Protein AF-A0A418KFW8-F1 (afdb_monomer)

Solvent-accessible surface area (backbone atoms only — not comparable to full-atom values): 9098 Å² total; per-residue (Å²): 130,54,73,68,55,49,50,53,51,46,32,76,74,68,44,80,71,78,75,66,88,82,63,74,92,78,50,54,73,70,58,44,54,54,51,50,54,58,48,48,56,52,50,52,50,50,35,67,73,68,64,57,47,65,59,53,53,44,96,55,41,89,80,35,68,72,51,45,52,54,52,51,52,52,48,37,48,46,58,52,28,70,36,91,88,50,58,82,61,35,50,58,55,39,51,57,52,48,55,56,47,50,55,52,33,29,58,54,51,69,68,42,52,82,55,86,90,69,50,72,84,75,67,57,62,50,76,69,36,32,67,84,58,42,46,50,58,56,52,50,54,51,53,30,69,74,67,71,50,73,78,81,131

Mean predicted aligned error: 7.89 Å

Organism: NCBI:txid2293569

Secondary structure (DSSP, 8-state):
--HHHHHHHHHHHHSSPPP----GGG--HHHHHHHHHHHHHHHHHHHHHHT--TTTS-TTGGG-HHHHHHHHHHHHHHHHHTSTTS-THHHHHHHHHHHHHHHHHHHHHHHS-SSTTS--PPPPHHHH-TTTTSHHHHHHHHHHHHH--PPP-

Sequence (153 aa):
MSPEQLDALMQDTLGAAIPRPIRWADLDDTTTAKKLVELAKWVHWLGNRYVLDSRELPADWWQHGALIEELSALKGAWDVAYDPTQAASAAADWHMTFYNTRIRLREWVGRLGGSPGERTIHPQGWLDDPDRSGWVADFNAYLSSLTGLNRPD

Foldseek 3Di:
DDPVVVQVVCCVVPPDGQQDQDPLVPDDPVRNVVVVVVLVVVVVVVCVVVVDDCLQPNPQQSVAPQSVRLSSVLVSLVVVLPPPPDDVCSVVVSVVSVVVSSVVSNVSSVPQDDDPPVGDDDDDPCVVPVVVVCVVVVVVVVVCVVPVDDDDD

Nearest PDB structures (foldseek):
  7f83-assembly1_B  TM=3.354E-01  e=5.041E+00  Homo sapiens

Structure (mmCIF, N/CA/C/O backbone):
data_AF-A0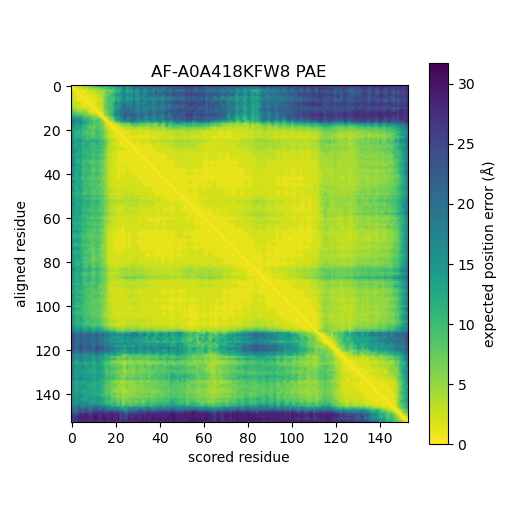A418KFW8-F1
#
_entry.id   AF-A0A418KFW8-F1
#
loop_
_atom_site.group_PDB
_atom_site.id
_atom_site.type_symbol
_atom_site.label_atom_id
_atom_site.label_alt_id
_atom_site.label_comp_id
_atom_site.label_asym_id
_atom_site.label_entity_id
_atom_site.label_seq_id
_atom_site.pdbx_PDB_ins_code
_atom_site.Cartn_x
_atom_site.Cartn_y
_atom_site.Cartn_z
_atom_site.occupancy
_atom_site.B_iso_or_equiv
_atom_site.auth_seq_id
_atom_site.auth_comp_id
_atom_site.auth_asym_id
_atom_site.auth_atom_id
_atom_site.pdbx_PDB_model_num
ATOM 1 N N . MET A 1 1 ? 18.299 18.066 16.224 1.00 59.31 1 MET A N 1
ATOM 2 C CA . MET A 1 1 ? 17.172 17.163 16.523 1.00 59.31 1 MET A CA 1
ATOM 3 C C . MET A 1 1 ? 17.084 16.190 15.361 1.00 59.31 1 MET A C 1
ATOM 5 O O . MET A 1 1 ? 16.973 16.660 14.236 1.00 59.31 1 MET A O 1
ATOM 9 N N . SER A 1 2 ? 17.277 14.890 15.588 1.00 83.12 2 SER A N 1
ATOM 10 C CA . SER A 1 2 ? 17.126 13.864 14.545 1.00 83.12 2 SER A CA 1
ATOM 11 C C . SER A 1 2 ? 15.640 13.634 14.215 1.00 83.12 2 SER A C 1
ATOM 13 O O . SER A 1 2 ? 14.789 14.010 15.024 1.00 83.12 2 SER A O 1
ATOM 15 N N . PRO A 1 3 ? 15.303 13.011 13.068 1.00 71.38 3 PRO A N 1
ATOM 16 C CA . PRO A 1 3 ? 13.927 12.612 12.758 1.00 71.38 3 PRO A CA 1
ATOM 17 C C . PRO A 1 3 ? 13.295 11.762 13.869 1.00 71.38 3 PRO A C 1
ATOM 19 O O . PRO A 1 3 ? 12.166 12.015 14.261 1.00 71.38 3 PRO A O 1
ATOM 22 N N . GLU A 1 4 ? 14.065 10.851 14.467 1.00 72.88 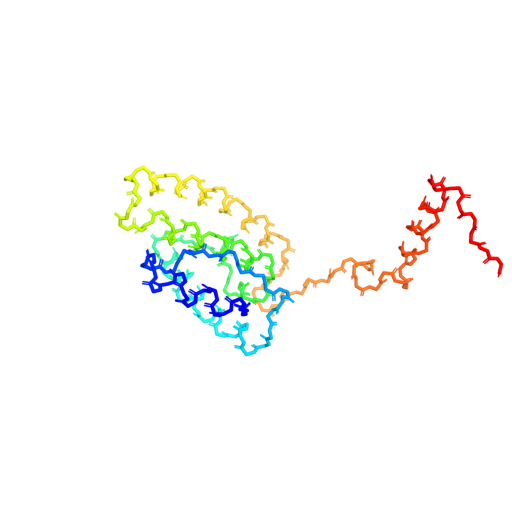4 GLU A N 1
ATOM 23 C CA . GLU A 1 4 ? 13.619 10.030 15.600 1.00 72.88 4 GLU A CA 1
ATOM 24 C C . GLU A 1 4 ? 13.350 10.857 16.865 1.00 72.88 4 GLU A C 1
ATOM 26 O O . GLU A 1 4 ? 12.383 10.609 17.579 1.00 72.88 4 GLU A O 1
ATOM 31 N N . GLN A 1 5 ? 14.180 11.868 17.146 1.00 76.44 5 GLN A N 1
ATOM 32 C CA . GLN A 1 5 ? 13.963 12.778 18.275 1.00 76.44 5 GLN A CA 1
ATOM 33 C C . GLN A 1 5 ? 12.750 13.683 18.050 1.00 76.44 5 GLN A C 1
ATOM 35 O O . GLN A 1 5 ? 12.055 14.013 19.007 1.00 76.44 5 GLN A O 1
ATOM 40 N N . LEU A 1 6 ? 12.498 14.084 16.801 1.00 74.31 6 LEU A N 1
ATOM 41 C CA . LEU A 1 6 ? 11.308 14.839 16.427 1.00 74.31 6 LEU A CA 1
ATOM 42 C C . LEU A 1 6 ? 10.052 13.973 16.564 1.00 74.31 6 LEU A C 1
ATOM 44 O O . LEU A 1 6 ? 9.075 14.433 17.143 1.00 74.31 6 LEU A O 1
ATOM 48 N N . ASP A 1 7 ? 10.093 12.720 16.108 1.00 65.25 7 ASP A N 1
ATOM 49 C CA . ASP A 1 7 ? 8.979 11.778 16.233 1.00 65.25 7 ASP A CA 1
ATOM 50 C C . ASP A 1 7 ? 8.679 11.439 17.698 1.00 65.25 7 ASP A C 1
ATOM 52 O O . ASP A 1 7 ? 7.515 11.448 18.094 1.00 65.25 7 ASP A O 1
ATOM 56 N N . ALA A 1 8 ? 9.706 11.215 18.524 1.00 67.12 8 ALA A N 1
ATOM 57 C CA . ALA A 1 8 ? 9.543 10.975 19.959 1.00 67.12 8 ALA A CA 1
ATOM 58 C C . ALA A 1 8 ? 8.953 12.197 20.684 1.00 67.12 8 ALA A C 1
ATOM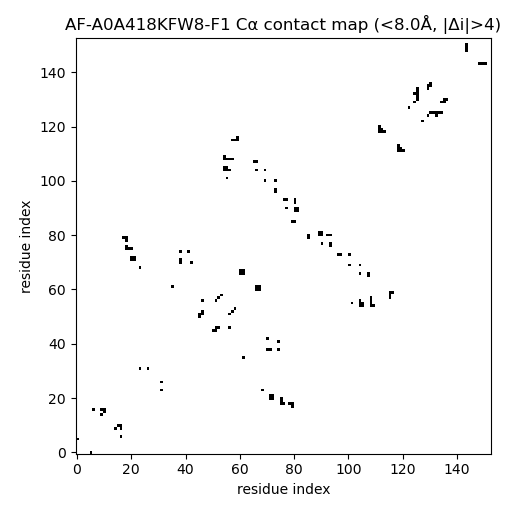 60 O O . ALA A 1 8 ? 8.038 12.058 21.492 1.00 67.12 8 ALA A O 1
ATOM 61 N N . LEU A 1 9 ? 9.427 13.405 20.356 1.00 71.81 9 LEU A N 1
ATOM 62 C CA . LEU A 1 9 ? 8.878 14.651 20.894 1.00 71.81 9 LEU A CA 1
ATOM 63 C C . LEU A 1 9 ? 7.425 14.865 20.440 1.00 71.81 9 LEU A C 1
ATOM 65 O O . LEU A 1 9 ? 6.581 15.286 21.229 1.00 71.81 9 LEU A O 1
ATOM 69 N N . MET A 1 10 ? 7.111 14.556 19.179 1.00 69.00 10 MET A N 1
ATOM 70 C CA . MET A 1 10 ? 5.751 14.638 18.648 1.00 69.00 10 MET A CA 1
ATOM 71 C C . MET A 1 10 ? 4.816 13.615 19.303 1.00 69.00 10 MET A C 1
ATOM 73 O O . MET A 1 10 ? 3.688 13.976 19.620 1.00 69.00 10 MET A O 1
ATOM 77 N N . GLN A 1 11 ? 5.272 12.385 19.552 1.00 64.56 11 GLN A N 1
ATOM 78 C CA . GLN A 1 11 ? 4.510 11.356 20.271 1.00 64.56 11 GLN A CA 1
ATOM 79 C C . GLN A 1 11 ? 4.182 11.778 21.706 1.00 64.56 11 GLN A C 1
ATOM 81 O O . GLN A 1 11 ? 3.042 11.635 22.143 1.00 64.56 11 GLN A O 1
ATOM 86 N N . ASP A 1 12 ? 5.163 12.337 22.416 1.00 62.75 12 ASP A N 1
ATOM 87 C CA . ASP A 1 12 ? 4.992 12.799 23.798 1.00 62.75 12 ASP A CA 1
ATOM 88 C C . ASP A 1 12 ? 4.040 14.008 23.889 1.00 62.75 12 ASP A C 1
ATOM 90 O O . ASP A 1 12 ? 3.300 14.168 24.856 1.00 62.75 12 ASP A O 1
ATOM 94 N N . THR A 1 13 ? 3.998 14.837 22.837 1.00 64.69 13 THR A N 1
ATOM 95 C CA . THR A 1 13 ? 3.203 16.076 22.814 1.00 64.69 13 THR A CA 1
ATOM 96 C C . THR A 1 13 ? 1.791 15.901 22.230 1.00 64.69 13 THR A C 1
ATOM 98 O O . THR A 1 13 ? 0.880 16.626 22.626 1.00 64.69 13 THR A O 1
ATOM 101 N N . LEU A 1 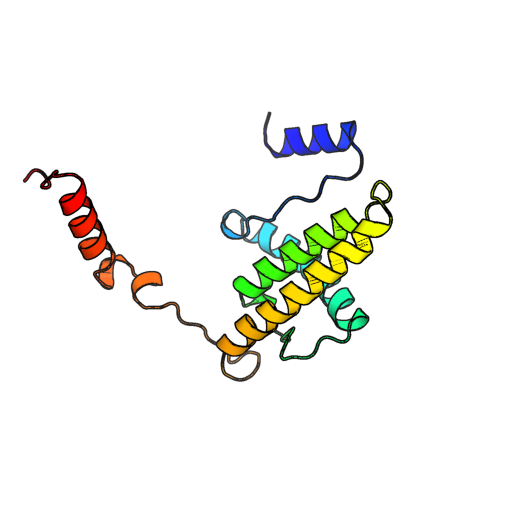14 ? 1.581 14.983 21.275 1.00 59.44 14 LEU A N 1
ATOM 102 C CA . LEU A 1 14 ? 0.349 14.905 20.464 1.00 59.44 14 LEU A CA 1
ATOM 103 C C . LEU A 1 14 ? -0.480 13.623 20.669 1.00 59.44 14 LEU A C 1
ATOM 105 O O . LEU A 1 14 ? -1.574 13.527 20.116 1.00 59.44 14 LEU A O 1
ATOM 109 N N . GLY A 1 15 ? -0.013 12.654 21.462 1.00 61.06 15 GLY A N 1
ATOM 110 C CA . GLY A 1 15 ? -0.658 11.341 21.571 1.00 61.06 15 GLY A CA 1
ATOM 111 C C . GLY A 1 15 ? -0.213 10.381 20.460 1.00 61.06 15 GLY A C 1
ATOM 112 O O . GLY A 1 15 ? 0.891 10.518 19.936 1.00 61.06 15 GLY A O 1
ATOM 113 N N . ALA A 1 16 ? -1.031 9.364 20.142 1.00 56.69 16 ALA A N 1
ATOM 114 C CA . ALA A 1 16 ? -0.662 8.278 19.223 1.00 56.69 16 ALA A CA 1
ATOM 115 C C . ALA A 1 16 ? 0.006 8.804 17.938 1.00 56.69 16 ALA A C 1
ATOM 117 O O . ALA A 1 16 ? -0.459 9.765 17.328 1.00 56.69 16 ALA A O 1
ATOM 118 N N . ALA A 1 17 ? 1.127 8.185 17.551 1.00 66.12 17 ALA A N 1
ATOM 119 C CA . ALA A 1 17 ? 1.947 8.648 16.438 1.00 66.12 17 ALA A CA 1
ATOM 120 C C . ALA A 1 17 ? 1.105 8.803 15.164 1.00 66.12 17 ALA A C 1
ATOM 122 O O . ALA A 1 17 ? 0.516 7.829 14.696 1.00 66.12 17 ALA A O 1
ATOM 123 N N . ILE A 1 18 ? 1.078 10.013 14.596 1.00 73.62 18 ILE A N 1
ATOM 124 C CA . ILE A 1 18 ? 0.409 10.287 13.319 1.00 73.62 18 ILE A CA 1
ATOM 125 C C . ILE A 1 18 ? 0.968 9.307 12.275 1.00 73.62 18 ILE A C 1
ATOM 127 O O . ILE A 1 18 ? 2.179 9.344 12.028 1.00 73.62 18 ILE A O 1
ATOM 131 N N . PRO A 1 19 ? 0.137 8.452 11.649 1.00 83.31 19 PRO A N 1
ATOM 132 C CA . PRO A 1 19 ? 0.608 7.527 10.628 1.00 83.31 19 PRO A CA 1
ATOM 133 C C . PRO A 1 19 ? 1.347 8.272 9.509 1.00 83.31 19 PRO A C 1
ATOM 135 O O . PRO A 1 19 ? 0.849 9.256 8.956 1.00 83.31 19 PRO A O 1
ATOM 138 N N . ARG A 1 20 ? 2.558 7.815 9.179 1.00 86.62 20 ARG A N 1
ATOM 139 C CA . ARG A 1 20 ? 3.393 8.371 8.105 1.00 86.62 20 ARG A CA 1
ATOM 140 C C . ARG A 1 20 ? 3.531 7.358 6.966 1.00 86.62 20 ARG A C 1
ATOM 142 O O . ARG A 1 20 ? 3.600 6.160 7.245 1.00 86.62 20 ARG A O 1
ATOM 149 N N . PRO A 1 21 ? 3.622 7.813 5.702 1.00 91.94 21 PRO A N 1
ATOM 150 C CA . PRO A 1 21 ? 3.997 6.939 4.598 1.00 91.94 21 PRO A CA 1
ATOM 151 C C . PRO A 1 21 ? 5.339 6.253 4.871 1.00 91.94 21 PRO A C 1
ATOM 153 O O . PRO A 1 21 ? 6.279 6.892 5.348 1.00 91.94 21 PRO A O 1
ATOM 156 N N . ILE A 1 22 ? 5.430 4.965 4.548 1.00 93.94 22 ILE A N 1
ATOM 157 C CA . ILE A 1 22 ? 6.680 4.209 4.631 1.00 93.94 22 ILE A CA 1
ATOM 158 C C . ILE A 1 22 ? 7.425 4.399 3.312 1.00 93.94 22 ILE A C 1
ATOM 160 O O . ILE A 1 22 ? 6.869 4.138 2.251 1.00 93.94 22 ILE A O 1
ATOM 164 N N . ARG A 1 23 ? 8.681 4.845 3.374 1.00 95.00 23 ARG A N 1
ATOM 165 C CA . ARG A 1 23 ? 9.574 4.882 2.212 1.00 95.00 23 ARG A CA 1
ATOM 166 C C . ARG A 1 23 ? 10.422 3.621 2.201 1.00 95.00 23 ARG A C 1
ATOM 168 O O . ARG A 1 23 ? 11.503 3.610 2.776 1.00 95.00 23 ARG A O 1
ATOM 175 N N . TRP A 1 24 ? 9.919 2.556 1.582 1.00 96.31 24 TRP A N 1
ATOM 176 C CA . TRP A 1 24 ? 10.585 1.248 1.588 1.00 96.31 24 TRP A CA 1
ATOM 177 C C . TRP A 1 24 ? 11.999 1.288 1.002 1.00 96.31 24 TRP A C 1
ATOM 179 O O . TRP A 1 24 ? 12.876 0.598 1.509 1.00 96.31 24 TRP A O 1
ATOM 189 N N . ALA A 1 25 ? 12.235 2.145 0.005 1.00 95.12 25 ALA A N 1
ATOM 190 C CA . ALA A 1 25 ? 13.546 2.341 -0.616 1.00 95.12 25 ALA A CA 1
ATOM 191 C C . ALA A 1 25 ? 14.623 2.904 0.334 1.00 95.12 25 ALA A C 1
ATOM 193 O O . ALA A 1 25 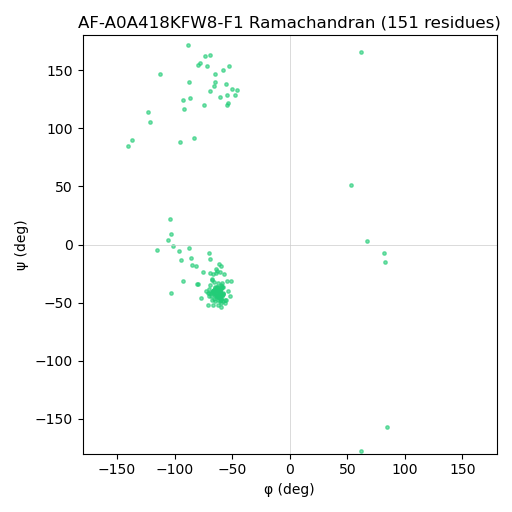? 15.809 2.735 0.064 1.00 95.12 25 ALA A O 1
ATOM 194 N N . ASP A 1 26 ? 14.222 3.554 1.432 1.00 95.56 26 ASP A N 1
ATOM 195 C CA . ASP A 1 26 ? 15.143 4.195 2.379 1.00 95.56 26 ASP A CA 1
ATOM 196 C C . ASP A 1 26 ? 15.469 3.292 3.585 1.00 95.56 26 ASP A C 1
ATOM 198 O O . ASP A 1 26 ? 16.267 3.670 4.446 1.00 95.56 26 ASP A O 1
ATOM 202 N N . LEU A 1 27 ? 14.820 2.128 3.703 1.00 94.81 27 LEU A N 1
ATOM 203 C CA . LEU A 1 27 ? 14.948 1.252 4.866 1.00 94.81 27 LEU A CA 1
ATOM 204 C C . LEU A 1 27 ? 16.123 0.282 4.716 1.00 94.81 27 LEU A C 1
ATOM 206 O O . LEU A 1 27 ? 16.313 -0.329 3.670 1.00 94.81 27 LEU A O 1
ATOM 210 N N . ASP A 1 28 ? 16.852 0.055 5.810 1.00 96.38 28 ASP A N 1
ATOM 211 C CA . ASP A 1 28 ? 17.768 -1.081 5.905 1.00 96.38 28 ASP A CA 1
ATOM 212 C C . ASP A 1 28 ? 17.001 -2.419 5.984 1.00 96.38 28 ASP A C 1
ATOM 214 O O . ASP A 1 28 ? 15.812 -2.461 6.322 1.00 96.38 28 ASP A O 1
ATOM 218 N N . ASP A 1 29 ? 17.685 -3.534 5.722 1.00 95.62 29 ASP A N 1
ATOM 219 C CA . ASP A 1 29 ? 17.083 -4.876 5.701 1.00 95.62 29 ASP A CA 1
ATOM 220 C C . ASP A 1 29 ? 16.401 -5.260 7.024 1.00 95.62 29 ASP A C 1
ATOM 222 O O . ASP A 1 29 ? 15.345 -5.901 7.036 1.00 95.62 29 ASP A O 1
ATOM 226 N N . THR A 1 30 ? 16.974 -4.853 8.160 1.00 96.81 30 THR A N 1
ATOM 227 C CA . THR A 1 30 ? 16.430 -5.179 9.486 1.00 96.81 30 THR A CA 1
ATOM 228 C C . THR A 1 30 ? 15.133 -4.417 9.734 1.00 96.81 30 THR A C 1
ATOM 230 O O . THR A 1 30 ? 14.151 -4.985 10.226 1.00 96.81 30 THR A O 1
ATOM 233 N N . THR A 1 31 ? 15.109 -3.132 9.392 1.00 94.81 31 THR A N 1
ATOM 234 C CA . THR A 1 31 ? 13.923 -2.282 9.503 1.00 94.81 31 THR A CA 1
ATOM 235 C C . THR A 1 31 ? 12.844 -2.725 8.516 1.00 94.81 31 THR A C 1
ATOM 237 O O . THR A 1 31 ? 11.679 -2.854 8.904 1.00 94.81 31 THR A O 1
ATOM 240 N N . THR A 1 32 ? 13.229 -3.075 7.288 1.00 97.38 32 THR A N 1
ATOM 241 C CA . THR A 1 32 ? 12.343 -3.647 6.267 1.00 97.38 32 THR A CA 1
ATOM 242 C C . THR A 1 32 ? 11.660 -4.915 6.770 1.00 97.38 32 THR A C 1
ATOM 244 O O . THR A 1 32 ? 10.432 -5.005 6.737 1.00 97.38 32 THR A O 1
ATOM 247 N N . ALA A 1 33 ? 12.417 -5.868 7.323 1.00 97.56 33 ALA A N 1
ATOM 248 C CA . ALA A 1 33 ? 11.861 -7.112 7.853 1.00 97.56 33 ALA A CA 1
ATOM 249 C C . ALA A 1 33 ? 10.833 -6.862 8.970 1.00 97.56 33 ALA A C 1
ATOM 251 O O . ALA A 1 33 ? 9.745 -7.444 8.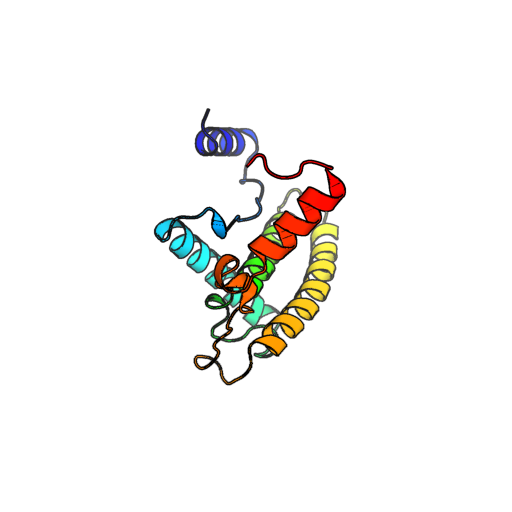964 1.00 97.56 33 ALA A O 1
ATOM 252 N N . LYS A 1 34 ? 11.132 -5.950 9.906 1.00 97.06 34 LYS A N 1
ATOM 253 C CA . LYS A 1 34 ? 10.198 -5.569 10.981 1.00 97.06 34 LYS A CA 1
ATOM 254 C C . LYS A 1 34 ? 8.905 -4.974 10.420 1.00 97.06 34 LYS A C 1
ATOM 256 O O . LYS A 1 34 ? 7.817 -5.409 10.801 1.00 97.06 34 LYS A O 1
ATOM 261 N N . LYS A 1 35 ? 9.014 -4.023 9.487 1.00 96.94 35 LYS A N 1
ATOM 262 C CA . LYS A 1 35 ? 7.854 -3.374 8.859 1.00 96.94 35 LYS A CA 1
ATOM 263 C C . LYS A 1 35 ? 7.018 -4.340 8.027 1.00 96.94 35 LYS A C 1
ATOM 265 O O . LYS A 1 35 ? 5.791 -4.272 8.091 1.00 96.94 35 LYS A O 1
ATOM 270 N N . LEU A 1 36 ? 7.638 -5.285 7.320 1.00 98.19 36 LEU A N 1
ATOM 271 C CA . LEU A 1 36 ? 6.910 -6.327 6.592 1.00 98.19 36 LEU A CA 1
ATOM 272 C C . LEU A 1 36 ? 6.119 -7.241 7.533 1.00 98.19 36 LEU A C 1
ATOM 274 O O . LEU A 1 36 ? 4.981 -7.576 7.220 1.00 98.19 36 LEU A O 1
ATOM 278 N N . VAL A 1 37 ? 6.657 -7.598 8.704 1.00 98.31 37 VAL A N 1
ATOM 279 C CA . VAL A 1 37 ? 5.922 -8.395 9.707 1.00 98.31 37 VAL A CA 1
ATOM 280 C C . VAL A 1 37 ? 4.722 -7.628 10.271 1.00 98.31 37 VAL A C 1
ATOM 282 O O . VAL A 1 37 ? 3.643 -8.204 10.431 1.00 98.31 37 VAL A O 1
ATOM 285 N N . GLU A 1 38 ? 4.883 -6.337 10.573 1.00 96.81 38 GLU A N 1
ATOM 286 C CA . GLU A 1 38 ? 3.779 -5.467 11.009 1.00 96.81 38 GLU A CA 1
ATOM 287 C C . GLU A 1 38 ? 2.683 -5.385 9.940 1.00 96.81 38 GLU A C 1
ATOM 289 O O . GLU A 1 38 ? 1.502 -5.588 10.237 1.00 96.81 38 GLU A O 1
ATOM 294 N N . LEU A 1 39 ? 3.082 -5.146 8.688 1.00 98.44 39 LEU A N 1
ATOM 295 C CA . LEU A 1 39 ? 2.167 -5.077 7.557 1.00 98.44 39 LEU A CA 1
ATOM 296 C C . LEU A 1 39 ? 1.460 -6.417 7.329 1.00 98.44 39 LEU A C 1
ATOM 298 O O . LEU A 1 39 ? 0.242 -6.437 7.182 1.00 98.44 39 LEU A O 1
ATOM 302 N N . ALA A 1 40 ? 2.179 -7.540 7.379 1.00 98.56 40 ALA A N 1
ATOM 303 C CA . ALA A 1 40 ? 1.624 -8.869 7.139 1.00 98.56 40 ALA A CA 1
ATOM 304 C C . ALA A 1 40 ? 0.501 -9.236 8.116 1.00 98.56 40 ALA A C 1
ATOM 306 O O . ALA A 1 40 ? -0.506 -9.810 7.702 1.00 98.56 40 ALA A O 1
ATOM 307 N N . LYS A 1 41 ? 0.623 -8.857 9.395 1.00 98.56 41 LYS A N 1
ATOM 308 C CA . LYS A 1 41 ? -0.450 -9.052 10.387 1.00 98.56 41 LYS A CA 1
ATOM 309 C C . LYS A 1 41 ? -1.725 -8.310 9.987 1.00 98.56 41 LYS A C 1
ATOM 311 O O . LYS A 1 41 ? -2.817 -8.875 10.052 1.00 98.56 41 LYS A O 1
ATOM 316 N N . TRP A 1 42 ? -1.587 -7.059 9.554 1.00 98.56 42 TRP A N 1
ATOM 317 C CA . TRP A 1 42 ? -2.723 -6.245 9.128 1.00 98.56 42 TRP A CA 1
ATOM 318 C C . TRP A 1 42 ? -3.316 -6.728 7.797 1.00 98.56 42 TRP A C 1
ATOM 320 O O . TRP A 1 42 ? -4.531 -6.857 7.681 1.00 98.56 42 TRP A O 1
ATOM 330 N N . VAL A 1 43 ? -2.476 -7.089 6.823 1.00 98.75 43 VAL A N 1
ATOM 331 C 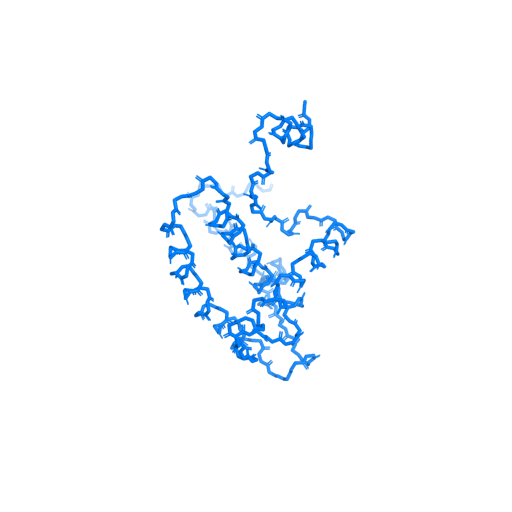CA . VAL A 1 43 ? -2.902 -7.661 5.535 1.00 98.75 43 VAL A CA 1
ATOM 332 C C . VAL A 1 43 ? -3.654 -8.977 5.743 1.00 98.75 43 VAL A C 1
ATOM 334 O O . VAL A 1 43 ? -4.684 -9.199 5.110 1.00 98.75 43 VAL A O 1
ATOM 337 N N . HIS A 1 44 ? -3.204 -9.825 6.673 1.00 98.44 44 HIS A N 1
ATOM 338 C CA . HIS A 1 44 ? -3.920 -11.046 7.040 1.00 98.44 44 HIS A CA 1
ATOM 339 C C . HIS A 1 44 ? -5.314 -10.738 7.603 1.00 98.44 44 HIS A C 1
ATOM 341 O O . HIS A 1 44 ? -6.296 -11.356 7.189 1.00 98.44 44 HIS A O 1
ATOM 347 N N . TRP A 1 45 ? -5.431 -9.759 8.506 1.00 98.50 45 TRP A N 1
ATOM 348 C CA . TRP A 1 45 ? -6.734 -9.301 8.997 1.00 98.50 45 TRP A CA 1
ATOM 349 C C . TRP A 1 45 ? -7.622 -8.770 7.862 1.00 98.50 45 TRP A C 1
ATOM 351 O O . TRP A 1 45 ? -8.781 -9.173 7.771 1.00 98.50 45 TRP A O 1
ATOM 361 N N . LEU A 1 46 ? -7.082 -7.926 6.977 1.00 98.62 46 LEU A N 1
ATOM 362 C CA . LEU A 1 46 ? -7.811 -7.334 5.853 1.00 98.62 46 LEU A CA 1
ATOM 363 C C . LEU A 1 46 ? -8.353 -8.422 4.918 1.00 98.62 46 LEU A C 1
ATOM 365 O O . LEU A 1 46 ? -9.544 -8.436 4.606 1.00 98.62 46 LEU A O 1
ATOM 369 N N . GLY A 1 47 ? -7.487 -9.356 4.516 1.00 98.44 47 GLY A N 1
ATOM 370 C CA . GLY A 1 47 ? -7.831 -10.457 3.622 1.00 98.44 47 GLY A CA 1
ATOM 371 C C . GLY A 1 47 ? -8.941 -11.340 4.185 1.00 98.44 47 GLY A C 1
ATOM 372 O O . GLY A 1 47 ? -9.893 -11.643 3.472 1.00 98.44 47 GLY A O 1
ATOM 373 N N . ASN A 1 48 ? -8.879 -11.679 5.477 1.00 98.50 48 ASN A N 1
ATOM 374 C CA . ASN A 1 48 ? -9.933 -12.456 6.136 1.00 98.50 48 ASN A CA 1
ATOM 375 C C . ASN A 1 48 ? -11.230 -11.654 6.309 1.00 98.50 48 ASN A C 1
ATOM 377 O O . ASN A 1 48 ? -12.317 -12.187 6.102 1.00 98.50 48 ASN A O 1
ATOM 381 N N . ARG A 1 49 ? -11.136 -10.372 6.687 1.00 98.50 49 ARG A N 1
ATOM 382 C CA . ARG A 1 49 ? -12.305 -9.524 6.959 1.00 98.50 49 ARG A CA 1
ATOM 383 C C . ARG A 1 49 ? -13.123 -9.244 5.700 1.00 98.50 49 ARG A C 1
ATOM 385 O O . ARG A 1 49 ? -14.348 -9.227 5.781 1.00 98.50 49 ARG A O 1
ATOM 392 N N . TYR A 1 50 ? -12.453 -9.008 4.575 1.00 98.31 50 TYR A N 1
ATOM 393 C CA . TYR A 1 50 ? -13.085 -8.646 3.302 1.00 98.31 50 TYR A CA 1
ATOM 394 C C . TYR A 1 50 ? -13.097 -9.783 2.277 1.00 98.31 50 TYR A C 1
ATOM 396 O O . TYR A 1 50 ? -13.566 -9.575 1.160 1.00 98.31 50 TYR A O 1
ATOM 404 N N . VAL A 1 51 ? -12.618 -10.971 2.662 1.00 97.88 51 VAL A N 1
ATOM 405 C CA . VAL A 1 51 ? -12.597 -12.189 1.839 1.00 97.88 51 VAL A CA 1
ATOM 406 C C . VAL A 1 51 ? -11.926 -11.932 0.482 1.00 97.88 51 VAL A C 1
ATOM 408 O O . VAL A 1 51 ? -12.492 -12.195 -0.577 1.00 97.88 51 VAL A O 1
ATOM 411 N N . LEU A 1 52 ? -10.723 -11.348 0.521 1.00 97.56 52 LEU A N 1
ATOM 412 C CA . LEU A 1 52 ? -9.954 -11.044 -0.688 1.00 97.56 52 LEU A CA 1
ATOM 413 C C . LEU A 1 52 ? -9.462 -12.336 -1.341 1.00 97.56 52 LEU A C 1
ATOM 415 O O . LEU A 1 52 ? -8.904 -13.203 -0.666 1.00 97.56 52 LEU A O 1
ATOM 419 N N . ASP A 1 53 ? -9.657 -12.458 -2.654 1.00 95.38 53 ASP A N 1
ATOM 420 C CA . ASP A 1 53 ? -9.217 -13.633 -3.403 1.00 95.38 53 ASP A CA 1
ATOM 421 C C . ASP A 1 53 ? -7.771 -13.492 -3.915 1.00 95.38 53 ASP A C 1
ATOM 423 O O . ASP A 1 53 ? -7.152 -12.428 -3.860 1.00 95.38 53 ASP A O 1
ATOM 427 N N . SER A 1 54 ? -7.227 -14.581 -4.462 1.00 93.88 54 SER A N 1
ATOM 428 C CA . SER A 1 54 ? -5.857 -14.622 -4.998 1.00 93.88 54 SER A CA 1
ATOM 429 C C . SER A 1 54 ? -5.577 -13.671 -6.173 1.00 93.88 54 SER A C 1
ATOM 431 O O . SER A 1 54 ? -4.410 -13.437 -6.485 1.00 93.88 54 SER A O 1
ATOM 433 N N . ARG A 1 55 ? -6.613 -13.140 -6.842 1.00 93.06 55 ARG A N 1
ATOM 434 C CA . ARG A 1 55 ? -6.473 -12.143 -7.917 1.00 93.06 55 ARG A CA 1
ATOM 435 C C . ARG A 1 55 ? -6.293 -10.738 -7.357 1.00 93.06 55 ARG A C 1
ATOM 437 O O . ARG A 1 55 ? -5.864 -9.852 -8.083 1.00 93.06 55 ARG A O 1
ATOM 444 N N . GLU A 1 56 ? -6.645 -10.531 -6.095 1.00 95.31 56 GLU A N 1
ATOM 445 C CA . GLU A 1 56 ? -6.484 -9.264 -5.385 1.00 95.31 56 GLU A CA 1
ATOM 446 C C . GLU A 1 56 ? -5.288 -9.307 -4.438 1.00 95.31 56 GLU A C 1
ATOM 448 O O . GLU A 1 56 ? -4.533 -8.346 -4.346 1.00 95.31 56 GLU A O 1
ATOM 453 N N . LEU A 1 57 ? -5.114 -10.423 -3.733 1.00 96.62 57 LEU A N 1
ATOM 454 C CA . LEU A 1 57 ? -4.083 -10.595 -2.725 1.00 96.62 57 LEU A CA 1
ATOM 455 C C . LEU A 1 57 ? -3.434 -11.978 -2.884 1.00 96.62 57 LEU A C 1
ATOM 457 O O . LEU A 1 57 ? -3.910 -12.960 -2.308 1.00 96.62 57 LEU A O 1
ATOM 461 N N . PRO A 1 58 ? -2.367 -12.094 -3.689 1.00 94.56 58 PRO A N 1
ATOM 462 C CA . PRO A 1 58 ? -1.689 -13.361 -3.890 1.00 94.56 58 PRO A CA 1
ATOM 463 C C . PRO A 1 58 ? -0.895 -13.750 -2.635 1.00 94.56 58 PRO A C 1
ATOM 465 O O . PRO A 1 58 ? -0.481 -12.900 -1.846 1.00 94.56 58 PRO A O 1
ATOM 468 N N . ALA A 1 59 ? -0.677 -15.053 -2.446 1.00 94.00 59 ALA A N 1
ATOM 469 C CA . ALA A 1 59 ? -0.042 -15.583 -1.238 1.00 94.00 59 ALA A CA 1
ATOM 470 C C . ALA A 1 59 ? 1.406 -15.113 -1.041 1.00 94.00 59 ALA A C 1
ATOM 472 O O . ALA A 1 59 ? 1.869 -15.125 0.084 1.00 94.00 59 ALA A O 1
ATOM 473 N N . ASP A 1 60 ? 2.091 -14.698 -2.102 1.00 93.69 60 ASP A N 1
ATOM 474 C CA . ASP A 1 60 ? 3.477 -14.223 -2.183 1.00 93.69 60 ASP A CA 1
ATOM 475 C C . ASP A 1 60 ? 3.574 -12.689 -2.328 1.00 93.69 60 ASP A C 1
ATOM 477 O O . ASP A 1 60 ? 4.593 -12.169 -2.776 1.00 93.69 60 ASP A O 1
ATOM 481 N N . TRP A 1 61 ? 2.536 -11.934 -1.936 1.00 95.81 61 TRP A N 1
ATOM 482 C CA . TRP A 1 61 ? 2.462 -10.474 -2.129 1.00 95.81 61 TRP A CA 1
ATOM 483 C C . TRP A 1 61 ? 3.690 -9.689 -1.629 1.00 95.81 61 TRP A C 1
ATOM 485 O O . TRP A 1 61 ? 4.038 -8.669 -2.219 1.00 95.81 61 TRP A O 1
ATOM 495 N N . TRP A 1 62 ? 4.369 -10.157 -0.575 1.00 95.56 62 TRP A N 1
ATOM 496 C CA . TRP A 1 62 ? 5.559 -9.508 -0.002 1.00 95.56 62 TRP A CA 1
ATOM 497 C C . TRP A 1 62 ? 6.801 -9.599 -0.898 1.00 95.56 62 TRP A C 1
ATOM 499 O O . TRP A 1 62 ? 7.826 -9.004 -0.587 1.00 95.56 62 TRP A O 1
ATOM 509 N N . GLN A 1 63 ? 6.745 -10.357 -1.991 1.00 92.94 63 GLN A N 1
ATOM 510 C CA . GLN A 1 63 ? 7.808 -10.404 -2.995 1.00 92.94 63 GLN A CA 1
ATOM 511 C C . GLN A 1 63 ? 7.632 -9.320 -4.068 1.00 92.94 63 GLN A C 1
ATOM 513 O O . GLN A 1 63 ? 8.464 -9.183 -4.963 1.00 92.94 63 GLN A O 1
ATOM 518 N N . HIS A 1 64 ? 6.547 -8.543 -4.004 1.00 92.69 64 HIS A N 1
ATOM 519 C CA . HIS A 1 64 ? 6.167 -7.603 -5.049 1.00 92.69 64 HIS A CA 1
ATOM 520 C C . HIS A 1 64 ? 6.088 -6.181 -4.494 1.00 92.69 64 HIS A C 1
ATOM 522 O O . HIS A 1 64 ? 5.124 -5.813 -3.822 1.00 92.69 64 HIS A O 1
ATOM 528 N N . GLY A 1 65 ? 7.088 -5.358 -4.832 1.00 93.75 65 GLY A N 1
ATOM 529 C CA . GLY A 1 65 ? 7.212 -3.981 -4.338 1.00 93.75 65 GLY A CA 1
ATOM 530 C C . GLY A 1 65 ? 5.945 -3.143 -4.538 1.00 93.75 65 GLY A C 1
ATOM 531 O O . GLY A 1 65 ? 5.471 -2.528 -3.594 1.00 93.75 65 GLY A O 1
ATOM 532 N N . ALA A 1 66 ? 5.312 -3.209 -5.715 1.00 94.44 66 ALA A N 1
ATOM 533 C CA . ALA A 1 66 ? 4.065 -2.480 -5.976 1.00 94.44 66 ALA A CA 1
ATOM 534 C C . ALA A 1 66 ? 2.917 -2.874 -5.023 1.00 94.44 66 ALA A C 1
ATOM 536 O O . ALA A 1 66 ? 2.131 -2.018 -4.622 1.00 94.44 66 ALA A O 1
ATOM 537 N N . LEU A 1 67 ? 2.827 -4.151 -4.627 1.00 96.75 67 LEU A N 1
ATOM 538 C CA . LEU A 1 67 ? 1.827 -4.600 -3.654 1.00 96.75 67 LEU A CA 1
ATOM 539 C C . LEU A 1 67 ? 2.176 -4.124 -2.241 1.00 96.75 67 LEU A C 1
ATOM 541 O O . LEU A 1 67 ? 1.282 -3.700 -1.515 1.00 96.75 67 LEU A O 1
ATOM 545 N N . ILE A 1 68 ? 3.457 -4.156 -1.860 1.00 97.88 68 ILE A N 1
ATOM 546 C CA . ILE A 1 68 ? 3.929 -3.622 -0.575 1.00 97.88 68 ILE A CA 1
ATOM 547 C C . ILE A 1 68 ? 3.575 -2.132 -0.448 1.00 97.88 68 ILE A C 1
ATOM 549 O O . ILE A 1 68 ? 2.997 -1.726 0.563 1.00 97.88 68 ILE A O 1
ATOM 553 N N . GLU A 1 69 ? 3.863 -1.336 -1.479 1.00 98.06 69 GLU A N 1
ATOM 554 C CA . GLU A 1 69 ? 3.563 0.099 -1.513 1.00 98.06 69 GLU A CA 1
ATOM 555 C C . GLU A 1 69 ? 2.054 0.354 -1.354 1.00 98.06 69 GLU A C 1
ATOM 557 O O . GLU A 1 69 ? 1.634 1.036 -0.416 1.00 98.06 69 GLU A O 1
ATOM 562 N N . GLU A 1 70 ? 1.212 -0.275 -2.182 1.00 98.12 70 GLU A N 1
ATOM 563 C CA . GLU A 1 70 ? -0.250 -0.113 -2.121 1.00 98.12 70 GLU A CA 1
ATOM 564 C C . GLU A 1 70 ? -0.857 -0.545 -0.778 1.00 98.12 70 GLU A C 1
ATOM 566 O O . GLU A 1 70 ? -1.705 0.153 -0.214 1.00 98.12 70 GLU A O 1
ATOM 571 N N . LEU A 1 71 ? -0.432 -1.695 -0.246 1.00 98.62 71 LEU A N 1
ATOM 572 C CA . LEU A 1 71 ? -0.948 -2.224 1.018 1.00 98.62 71 LEU A CA 1
ATOM 573 C C . LEU A 1 71 ? -0.492 -1.376 2.209 1.00 98.62 71 LEU A C 1
ATOM 575 O O . LEU A 1 71 ? -1.281 -1.146 3.127 1.00 98.62 71 LEU A O 1
ATOM 579 N N . SER A 1 72 ? 0.749 -0.880 2.196 1.00 98.31 72 SER A N 1
ATOM 580 C CA . SER A 1 72 ? 1.256 -0.001 3.253 1.00 98.31 72 SER A CA 1
ATOM 581 C C . SER A 1 72 ? 0.535 1.353 3.270 1.00 98.31 72 SER A C 1
ATOM 583 O O . SER A 1 72 ? 0.145 1.819 4.344 1.00 98.31 72 SER A O 1
ATOM 585 N N . ALA A 1 73 ? 0.249 1.934 2.100 1.00 98.12 73 ALA A N 1
ATOM 586 C CA . ALA A 1 73 ? -0.539 3.158 1.982 1.00 98.12 73 ALA A CA 1
ATOM 587 C C . ALA A 1 73 ? -1.988 2.960 2.460 1.00 98.12 73 ALA A C 1
ATOM 589 O O . ALA A 1 73 ? -2.507 3.771 3.232 1.00 98.12 73 ALA A O 1
ATOM 590 N N . LEU A 1 74 ? -2.633 1.854 2.065 1.00 98.50 74 LEU A N 1
ATOM 591 C CA . LEU A 1 74 ? -3.989 1.527 2.510 1.00 98.50 74 LEU A CA 1
ATOM 592 C C . LEU A 1 74 ? -4.061 1.313 4.029 1.00 98.50 74 LEU A C 1
ATOM 594 O O . LEU A 1 74 ? -5.029 1.753 4.657 1.00 98.50 74 LEU A O 1
ATOM 598 N N . LYS A 1 75 ? -3.045 0.668 4.620 1.00 98.12 75 LYS A N 1
ATOM 599 C CA . LYS A 1 75 ? -2.931 0.522 6.075 1.00 98.12 75 LYS A CA 1
ATOM 600 C C . LYS A 1 75 ? -2.809 1.881 6.757 1.00 98.12 75 LYS A C 1
ATOM 602 O O . LYS A 1 75 ? -3.535 2.128 7.711 1.00 98.12 75 LYS A O 1
ATOM 607 N N . GLY A 1 76 ? -1.940 2.764 6.266 1.00 96.50 76 GLY A N 1
ATOM 608 C CA . GLY A 1 76 ? -1.798 4.110 6.828 1.00 96.50 76 GLY A CA 1
ATOM 609 C C . GLY A 1 76 ? -3.116 4.890 6.793 1.00 96.50 76 GLY A C 1
ATOM 610 O O . GLY A 1 76 ? -3.498 5.505 7.785 1.00 96.50 76 GLY A O 1
ATOM 611 N N . ALA A 1 77 ? -3.866 4.793 5.689 1.00 97.12 77 ALA A N 1
ATOM 612 C CA . ALA A 1 77 ? -5.202 5.380 5.592 1.00 97.12 77 ALA A CA 1
ATOM 613 C C . ALA A 1 77 ? -6.197 4.751 6.584 1.00 97.12 77 ALA A C 1
ATOM 615 O O . ALA A 1 77 ? -7.044 5.459 7.123 1.00 97.12 77 ALA A O 1
ATOM 616 N N . TRP A 1 78 ? -6.097 3.442 6.839 1.00 97.94 78 TRP A N 1
ATOM 617 C CA . TRP A 1 78 ? -6.917 2.752 7.838 1.00 97.94 78 TRP A CA 1
ATOM 618 C C . TRP A 1 78 ? -6.594 3.230 9.258 1.00 97.94 78 TRP A C 1
ATOM 620 O O . TRP A 1 78 ? -7.514 3.557 10.001 1.00 97.94 78 TRP A O 1
ATOM 630 N N . ASP A 1 79 ? -5.306 3.319 9.608 1.00 95.94 79 ASP A N 1
ATOM 631 C CA . ASP A 1 79 ? -4.856 3.775 10.928 1.00 95.94 79 ASP A CA 1
ATOM 632 C C . ASP A 1 79 ? -5.385 5.192 11.220 1.00 95.94 79 ASP A C 1
ATOM 634 O O . ASP A 1 79 ? -5.880 5.447 12.312 1.00 95.94 79 ASP A O 1
ATOM 638 N N . VAL A 1 80 ? -5.349 6.095 10.227 1.00 94.81 80 VAL A N 1
ATOM 639 C CA . VAL A 1 80 ? -5.930 7.441 10.359 1.00 94.81 80 VAL A CA 1
ATOM 640 C C . VAL A 1 80 ? -7.449 7.371 10.482 1.00 94.81 80 VAL A C 1
ATOM 642 O O . VAL A 1 80 ? -8.002 7.938 11.414 1.00 94.81 80 VAL A O 1
ATOM 645 N N . ALA A 1 81 ? -8.139 6.682 9.570 1.00 96.44 81 ALA A N 1
ATOM 646 C CA . ALA A 1 81 ? -9.603 6.683 9.504 1.00 96.44 81 ALA A CA 1
ATOM 647 C C . ALA A 1 81 ? -10.293 6.077 10.736 1.00 96.44 81 ALA A C 1
ATOM 649 O O . ALA A 1 81 ? -11.451 6.398 11.005 1.00 96.44 81 ALA A O 1
ATOM 650 N N . TYR A 1 82 ? -9.597 5.195 11.454 1.00 94.81 82 TYR A N 1
ATOM 651 C CA . TYR A 1 82 ? -10.085 4.539 12.665 1.00 94.81 82 TYR A CA 1
ATOM 652 C C . TYR A 1 82 ? -9.493 5.121 13.956 1.00 94.81 82 TYR A C 1
ATOM 654 O O . TYR A 1 82 ? -9.730 4.567 15.033 1.00 94.81 82 TYR A O 1
ATOM 662 N N . ASP A 1 83 ? -8.764 6.237 13.879 1.00 93.19 83 ASP A N 1
ATOM 663 C CA . ASP A 1 83 ? -8.332 6.961 15.069 1.00 93.19 83 ASP A CA 1
ATOM 664 C C . ASP A 1 83 ? -9.551 7.551 15.822 1.00 93.19 83 ASP A C 1
ATOM 666 O O . ASP A 1 83 ? -10.449 8.115 15.186 1.00 93.19 83 ASP A O 1
ATOM 670 N N . PRO A 1 84 ? -9.614 7.463 17.169 1.00 90.81 84 PRO A N 1
ATOM 671 C CA . PRO A 1 84 ? -10.758 7.941 17.954 1.00 90.81 84 PRO A CA 1
ATOM 672 C C . PRO A 1 84 ? -11.072 9.436 17.812 1.00 90.81 84 PRO A C 1
ATOM 674 O O . PRO A 1 84 ? -12.164 9.864 18.184 1.00 90.81 84 PRO A O 1
ATOM 677 N N . THR A 1 85 ? -10.122 10.236 17.324 1.00 91.06 85 THR A N 1
ATOM 678 C CA . THR A 1 85 ? -10.293 11.679 17.116 1.00 91.06 85 THR A CA 1
ATOM 679 C C . THR A 1 85 ? -10.933 12.025 15.770 1.00 91.06 85 THR A C 1
ATOM 681 O O . THR A 1 85 ? -11.329 13.174 15.566 1.00 91.06 85 THR A O 1
ATOM 684 N N . GLN A 1 86 ? -11.056 11.063 14.848 1.00 94.19 86 GLN A N 1
ATOM 685 C CA . GLN A 1 86 ? -11.647 11.306 13.534 1.00 94.19 86 GLN A CA 1
ATOM 686 C C . GLN A 1 86 ? -13.174 11.364 13.558 1.00 94.19 86 GLN A C 1
ATOM 688 O O . GLN A 1 86 ? -13.857 10.779 14.400 1.00 94.19 86 GLN A O 1
ATOM 693 N N . ALA A 1 87 ? -13.728 12.049 12.556 1.00 95.62 87 ALA A N 1
ATOM 694 C CA . ALA A 1 87 ? -15.158 12.019 12.291 1.00 95.62 87 ALA A CA 1
ATOM 695 C C . ALA A 1 87 ? -15.608 10.608 11.882 1.00 95.62 87 ALA A C 1
ATOM 697 O O . ALA A 1 87 ? -14.905 9.904 11.159 1.00 95.62 87 ALA A O 1
ATOM 698 N N . ALA A 1 88 ? -16.837 10.229 12.245 1.00 93.81 88 ALA A N 1
ATOM 699 C CA . ALA A 1 88 ? -17.406 8.929 11.877 1.00 93.81 88 ALA A CA 1
ATOM 700 C C . ALA A 1 88 ? -17.436 8.676 10.352 1.00 93.81 88 ALA A C 1
ATOM 702 O O . ALA A 1 88 ? -17.416 7.525 9.918 1.00 93.81 88 ALA A O 1
ATOM 703 N N . SER A 1 89 ? -17.457 9.738 9.535 1.00 97.88 89 SER A N 1
ATOM 704 C CA . SER A 1 89 ? -17.382 9.642 8.072 1.00 97.88 89 SER A CA 1
ATOM 705 C C . SER A 1 89 ? -16.038 9.117 7.566 1.00 97.88 89 SER A C 1
ATOM 707 O O . SER A 1 89 ? -16.010 8.502 6.505 1.00 97.88 89 SER A O 1
ATOM 709 N N . ALA A 1 90 ? -14.948 9.272 8.325 1.00 97.81 90 ALA A N 1
ATOM 710 C CA . ALA A 1 90 ? -13.609 8.873 7.894 1.00 97.81 90 ALA A CA 1
ATOM 711 C C . ALA A 1 90 ? -13.527 7.374 7.567 1.00 97.81 90 ALA A C 1
ATOM 713 O O . ALA A 1 90 ? -12.893 6.977 6.590 1.00 97.81 90 ALA A O 1
ATOM 714 N N . ALA A 1 91 ? -14.238 6.531 8.322 1.00 97.50 91 ALA A N 1
ATOM 715 C CA . ALA A 1 91 ? -14.331 5.106 8.023 1.00 97.50 91 ALA A CA 1
ATOM 716 C C . ALA A 1 91 ? -15.045 4.838 6.684 1.00 97.50 91 ALA A C 1
ATOM 718 O O . ALA A 1 91 ? -14.650 3.930 5.951 1.00 97.50 91 ALA A O 1
ATOM 719 N N . ALA A 1 92 ? -16.075 5.616 6.333 1.00 98.25 92 ALA A N 1
ATOM 720 C CA . ALA A 1 92 ? -16.738 5.511 5.032 1.00 98.25 92 ALA A CA 1
ATOM 721 C C . ALA A 1 92 ? -15.814 5.982 3.894 1.00 98.25 92 ALA A C 1
ATOM 723 O O . ALA A 1 92 ? -15.697 5.298 2.875 1.00 98.25 92 ALA A O 1
ATOM 724 N N . ASP A 1 93 ? -15.080 7.076 4.100 1.00 98.19 93 ASP A N 1
ATOM 725 C CA . ASP A 1 93 ? -14.095 7.591 3.140 1.00 98.19 93 ASP A CA 1
ATOM 726 C C . ASP A 1 93 ? -12.946 6.592 2.908 1.00 98.19 93 ASP A C 1
ATOM 728 O O . ASP A 1 93 ? -12.485 6.383 1.778 1.00 98.19 93 ASP A O 1
ATOM 732 N N . TRP A 1 94 ? -12.527 5.881 3.958 1.00 98.50 94 TRP A N 1
ATOM 733 C CA . TRP A 1 94 ? -11.556 4.797 3.836 1.00 98.50 94 TRP A CA 1
ATOM 734 C C . TRP A 1 94 ? -12.069 3.649 2.959 1.00 98.50 94 TRP A C 1
ATOM 736 O O . TRP A 1 94 ? -11.303 3.116 2.159 1.00 98.50 94 TRP A O 1
ATOM 746 N N . HIS A 1 95 ? -13.358 3.298 3.013 1.00 98.69 95 HIS A N 1
ATOM 747 C CA . HIS A 1 95 ? -13.914 2.263 2.130 1.00 98.69 95 HIS A CA 1
ATOM 748 C C . HIS A 1 95 ? -13.894 2.679 0.653 1.00 98.69 95 HIS A C 1
ATOM 750 O O . HIS A 1 95 ? -13.682 1.832 -0.217 1.00 98.69 95 HIS A O 1
ATOM 756 N N . MET A 1 96 ? -14.043 3.973 0.356 1.00 98.50 96 MET A N 1
ATOM 757 C CA . MET A 1 96 ? -13.868 4.492 -1.006 1.00 98.50 96 MET A CA 1
ATOM 758 C C . MET A 1 96 ? -12.412 4.374 -1.465 1.00 98.50 96 MET A C 1
ATOM 760 O O . MET A 1 96 ? -12.140 3.953 -2.592 1.00 98.50 96 MET A O 1
ATOM 764 N N . THR A 1 97 ? -11.463 4.670 -0.573 1.00 98.38 97 THR A N 1
ATOM 765 C CA . THR A 1 97 ? -10.033 4.42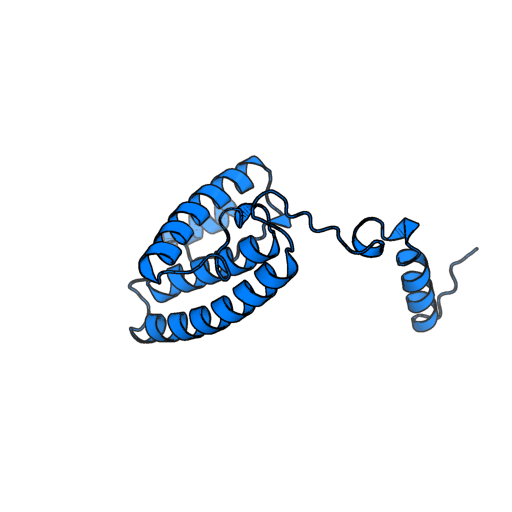9 -0.821 1.00 98.38 97 THR A CA 1
ATOM 766 C C . THR A 1 97 ? -9.764 2.945 -1.070 1.00 98.38 97 THR A C 1
ATOM 768 O O . THR A 1 97 ? -9.129 2.591 -2.062 1.00 98.38 97 THR A O 1
ATOM 771 N N . PHE A 1 98 ? -10.317 2.068 -0.230 1.00 98.69 98 PHE A N 1
ATOM 772 C CA . PHE A 1 98 ? -10.168 0.623 -0.343 1.00 98.69 98 PHE A CA 1
ATOM 773 C C . PHE A 1 98 ? -10.717 0.080 -1.665 1.00 98.69 98 PHE A C 1
ATOM 775 O O . PHE A 1 98 ? -10.050 -0.729 -2.309 1.00 98.69 98 PHE A O 1
ATOM 782 N N . TYR A 1 99 ? -11.880 0.554 -2.120 1.00 98.56 99 TYR A N 1
ATOM 783 C CA . TYR A 1 99 ? -12.436 0.185 -3.423 1.00 98.56 99 TYR A CA 1
ATOM 784 C C . TYR A 1 99 ? -11.451 0.471 -4.567 1.00 98.56 99 TYR A C 1
ATOM 786 O O . TYR A 1 99 ? -11.165 -0.413 -5.377 1.00 98.56 99 TYR A O 1
ATOM 794 N N . ASN A 1 100 ? -10.866 1.672 -4.586 1.00 98.44 100 ASN A N 1
ATOM 795 C CA . ASN A 1 100 ? -9.875 2.053 -5.593 1.00 98.44 100 ASN A CA 1
ATOM 796 C C . ASN A 1 100 ? -8.582 1.234 -5.470 1.00 98.44 100 ASN A C 1
ATOM 798 O O . ASN A 1 100 ? -8.019 0.816 -6.482 1.00 98.44 100 ASN A O 1
ATOM 802 N N . THR A 1 101 ? -8.124 0.957 -4.245 1.00 98.50 101 THR A N 1
ATOM 803 C CA . THR A 1 101 ? -6.952 0.103 -4.016 1.00 98.50 101 THR A CA 1
ATOM 804 C C . THR A 1 101 ? -7.179 -1.310 -4.542 1.00 98.50 101 THR A C 1
ATOM 806 O O . THR A 1 101 ? -6.304 -1.839 -5.217 1.00 98.50 101 THR A O 1
ATOM 809 N N . ARG A 1 102 ? -8.359 -1.913 -4.341 1.00 98.19 102 ARG A N 1
ATOM 810 C CA . ARG A 1 102 ? -8.664 -3.255 -4.876 1.00 98.19 102 ARG A CA 1
ATOM 811 C C . ARG A 1 102 ? -8.551 -3.327 -6.398 1.00 98.19 102 ARG A C 1
ATOM 813 O O . ARG A 1 102 ? -8.102 -4.343 -6.921 1.00 98.19 102 ARG A O 1
ATOM 820 N N . ILE A 1 103 ? -8.938 -2.269 -7.113 1.00 98.06 103 ILE A N 1
ATOM 821 C CA . ILE A 1 103 ? -8.777 -2.200 -8.574 1.00 98.06 103 ILE A CA 1
ATOM 822 C C . ILE A 1 103 ? -7.290 -2.254 -8.939 1.00 98.06 103 ILE A C 1
ATOM 824 O O . ILE A 1 103 ? -6.892 -3.133 -9.702 1.00 98.06 103 ILE A O 1
ATOM 828 N N . ARG A 1 104 ? -6.460 -1.398 -8.329 1.00 97.81 104 ARG A N 1
ATOM 829 C CA . ARG A 1 104 ? -5.010 -1.369 -8.587 1.00 97.81 104 ARG A CA 1
ATOM 830 C C . ARG A 1 104 ? -4.320 -2.670 -8.188 1.00 97.81 104 ARG A C 1
ATOM 832 O O . ARG A 1 104 ? -3.488 -3.163 -8.937 1.00 97.81 104 ARG A O 1
ATOM 839 N N . LEU A 1 105 ? -4.708 -3.284 -7.068 1.00 97.12 105 LEU A N 1
ATOM 840 C CA . LEU A 1 105 ? -4.196 -4.597 -6.668 1.00 97.12 105 LEU A CA 1
ATOM 841 C C . LEU A 1 105 ? -4.434 -5.646 -7.762 1.00 97.12 105 LEU A C 1
ATOM 843 O O . LEU A 1 105 ? -3.491 -6.326 -8.153 1.00 97.12 105 LEU A O 1
ATOM 847 N N . ARG A 1 106 ? -5.647 -5.731 -8.327 1.00 95.81 106 ARG A N 1
ATOM 848 C CA . ARG A 1 106 ? -5.922 -6.654 -9.445 1.00 95.81 106 ARG A CA 1
ATOM 849 C C . ARG A 1 106 ? -5.069 -6.355 -10.673 1.00 95.81 106 ARG A C 1
ATOM 851 O O . ARG A 1 106 ? -4.605 -7.286 -11.325 1.00 95.81 106 ARG A O 1
ATOM 858 N N . GLU A 1 107 ? -4.851 -5.080 -10.987 1.00 94.81 107 GLU A N 1
ATOM 859 C CA . GLU A 1 107 ? -3.976 -4.682 -12.094 1.00 94.81 107 GLU A CA 1
ATOM 860 C C . GLU A 1 107 ? -2.527 -5.113 -11.859 1.00 94.81 107 GLU A C 1
ATOM 862 O O . GLU A 1 107 ? -1.897 -5.645 -12.773 1.00 94.81 107 GLU A O 1
ATOM 867 N N . TRP A 1 108 ? -1.999 -4.925 -10.648 1.00 93.31 108 TRP A N 1
ATOM 868 C CA . TRP A 1 108 ? -0.646 -5.349 -10.297 1.00 93.31 108 TRP A CA 1
ATOM 869 C C . TRP A 1 108 ? -0.511 -6.865 -10.338 1.00 93.31 108 TRP A C 1
ATOM 871 O O . TRP A 1 108 ? 0.394 -7.370 -10.997 1.00 93.31 108 TRP A O 1
ATOM 881 N N . VAL A 1 109 ? -1.445 -7.590 -9.718 1.00 92.31 109 VAL A N 1
ATOM 882 C CA . VAL A 1 109 ? -1.463 -9.059 -9.699 1.00 92.31 109 VAL A CA 1
ATOM 883 C C . VAL A 1 109 ? -1.568 -9.631 -11.112 1.00 92.31 109 VAL A C 1
ATOM 885 O O . VAL A 1 109 ? -0.857 -10.578 -11.445 1.00 92.31 109 VAL A O 1
ATOM 888 N N . GLY A 1 110 ? -2.385 -9.022 -11.975 1.00 91.06 110 GLY A N 1
ATOM 889 C CA . GLY A 1 110 ? -2.520 -9.417 -13.377 1.00 91.06 110 GLY A CA 1
ATOM 890 C C . GLY A 1 110 ? -1.221 -9.313 -14.186 1.00 91.06 110 GLY A C 1
ATOM 891 O O . GLY A 1 110 ? -1.066 -10.035 -15.168 1.00 91.06 110 GLY A O 1
ATOM 892 N N . ARG A 1 111 ? -0.267 -8.469 -13.767 1.00 88.56 111 ARG A N 1
ATOM 893 C CA . ARG A 1 111 ? 1.050 -8.329 -14.416 1.00 88.56 111 ARG A CA 1
ATOM 894 C C . ARG A 1 111 ? 2.080 -9.349 -13.939 1.00 88.56 111 ARG A C 1
ATOM 896 O O . ARG A 1 111 ? 3.087 -9.519 -14.616 1.00 88.56 111 ARG A O 1
ATOM 903 N N . LEU A 1 112 ? 1.859 -10.006 -12.797 1.00 83.88 112 LEU A N 1
ATOM 904 C CA . LEU A 1 112 ? 2.874 -10.869 -12.186 1.00 83.88 112 LEU A CA 1
ATOM 905 C C . LEU A 1 112 ? 3.143 -12.148 -13.003 1.00 83.88 112 LEU A C 1
ATOM 907 O O . LEU A 1 112 ? 4.236 -12.698 -12.900 1.00 83.88 112 LEU A O 1
ATOM 911 N N . GLY A 1 113 ? 2.180 -12.600 -13.821 1.00 70.75 113 GLY A N 1
ATOM 912 C CA . GLY A 1 113 ? 2.272 -13.843 -14.603 1.00 70.75 113 GLY A CA 1
ATOM 913 C C . GLY A 1 113 ? 2.411 -15.106 -13.732 1.00 70.75 113 GLY A C 1
ATOM 914 O O . GLY A 1 113 ? 2.687 -15.022 -12.545 1.00 70.75 113 GLY A O 1
ATOM 915 N N . GLY A 1 114 ? 2.205 -16.298 -14.299 1.00 72.00 114 GLY A N 1
ATOM 916 C CA . GLY A 1 114 ? 2.524 -17.571 -13.625 1.00 72.00 114 GLY A CA 1
ATOM 917 C C . GLY A 1 114 ? 1.779 -17.889 -12.310 1.00 72.00 114 GLY A C 1
ATOM 918 O O . GLY A 1 114 ? 0.891 -17.162 -11.846 1.00 72.00 114 GLY A O 1
ATOM 919 N N . SER A 1 115 ? 2.138 -19.029 -11.715 1.00 70.44 115 SER A N 1
ATOM 920 C CA . SER A 1 115 ? 1.625 -19.483 -10.414 1.00 70.44 115 SER A CA 1
ATOM 921 C C . SER A 1 115 ? 2.350 -18.776 -9.258 1.00 70.44 115 SER A C 1
ATOM 923 O O . SER A 1 115 ? 3.500 -18.369 -9.429 1.00 70.44 115 SER A O 1
ATOM 925 N N . PRO A 1 116 ? 1.731 -18.636 -8.066 1.00 68.25 116 PRO A N 1
ATOM 926 C CA . PRO A 1 116 ? 2.424 -18.124 -6.880 1.00 68.25 116 PRO A CA 1
ATOM 927 C C . PRO A 1 116 ? 3.752 -18.854 -6.623 1.00 68.25 116 PRO A C 1
ATOM 929 O O . PRO A 1 116 ? 3.794 -20.081 -6.686 1.00 68.25 116 PRO A O 1
ATOM 932 N N . GLY A 1 117 ? 4.822 -18.110 -6.339 1.00 65.62 117 GLY A N 1
ATOM 933 C CA . GLY A 1 117 ? 6.176 -18.644 -6.116 1.00 65.62 117 GLY A CA 1
ATOM 934 C C . GLY A 1 117 ? 7.006 -18.930 -7.377 1.00 65.62 117 GLY A C 1
ATOM 935 O O . GLY A 1 117 ? 8.223 -19.047 -7.277 1.00 65.62 117 GLY A O 1
ATOM 936 N N . GLU A 1 118 ? 6.387 -18.986 -8.559 1.00 67.88 118 GLU A N 1
ATOM 937 C CA . GLU A 1 118 ? 7.076 -19.105 -9.861 1.00 67.88 118 GLU A CA 1
ATOM 938 C C . GLU A 1 118 ? 7.155 -17.757 -10.595 1.00 67.88 118 GLU A C 1
ATOM 940 O O . GLU A 1 118 ? 7.695 -17.656 -11.697 1.00 67.88 118 GLU A O 1
ATOM 945 N N . ARG A 1 119 ? 6.589 -16.704 -9.998 1.00 74.38 119 ARG A N 1
ATOM 946 C CA . ARG A 1 119 ? 6.486 -15.380 -10.607 1.00 74.38 119 ARG A CA 1
ATOM 947 C C . ARG A 1 119 ? 7.840 -14.693 -10.594 1.00 74.38 119 ARG A C 1
ATOM 949 O O . ARG A 1 119 ? 8.401 -14.435 -9.534 1.00 74.38 119 ARG A O 1
ATOM 956 N N . THR A 1 120 ? 8.353 -14.348 -11.767 1.00 64.25 120 THR A N 1
ATOM 957 C CA . THR A 1 120 ? 9.553 -13.519 -11.897 1.00 64.25 120 THR A CA 1
ATOM 958 C C . THR A 1 120 ? 9.206 -12.298 -12.734 1.00 64.25 120 THR A C 1
ATOM 960 O O . THR A 1 120 ? 8.880 -12.416 -13.914 1.00 64.25 120 THR A O 1
ATOM 963 N N . ILE A 1 121 ? 9.241 -11.115 -12.117 1.00 65.62 121 ILE A N 1
ATOM 964 C CA . ILE A 1 121 ? 9.134 -9.854 -12.851 1.00 65.62 121 ILE A CA 1
ATOM 965 C C . ILE A 1 121 ? 10.551 -9.420 -13.183 1.00 65.62 121 ILE A C 1
ATOM 967 O O . ILE A 1 121 ? 11.333 -9.117 -12.284 1.00 65.62 121 ILE A O 1
ATOM 971 N N . HIS A 1 122 ? 10.865 -9.357 -14.469 1.00 70.25 122 HIS A N 1
ATOM 972 C CA . HIS A 1 122 ? 12.074 -8.695 -14.926 1.00 70.25 122 HIS A CA 1
ATOM 973 C C . HIS A 1 122 ? 11.730 -7.242 -15.257 1.00 70.25 122 HIS A C 1
ATOM 975 O O . HIS A 1 122 ? 10.810 -7.009 -16.052 1.00 70.25 122 HIS A O 1
ATOM 981 N N . PRO A 1 123 ? 12.419 -6.257 -14.653 1.00 78.50 123 PRO A N 1
ATOM 982 C CA . PRO A 1 123 ? 12.350 -4.884 -15.125 1.00 78.50 123 PRO A CA 1
ATOM 983 C C . PRO A 1 123 ? 12.656 -4.826 -16.626 1.00 78.50 123 PRO A C 1
ATOM 985 O O . PRO A 1 123 ? 13.350 -5.682 -17.179 1.00 78.50 123 PRO A O 1
ATOM 988 N N . GLN A 1 124 ? 12.133 -3.807 -17.308 1.00 83.50 124 GLN A N 1
ATOM 989 C CA . GLN A 1 124 ? 12.552 -3.544 -18.684 1.00 83.50 124 GLN A CA 1
ATOM 990 C C . GLN A 1 124 ? 14.067 -3.317 -18.714 1.00 83.50 124 GLN A C 1
ATOM 992 O O . GLN A 1 124 ? 14.620 -2.780 -17.758 1.00 83.50 124 GLN A O 1
ATOM 997 N N . GLY A 1 125 ? 14.729 -3.660 -19.821 1.00 84.94 125 GLY A N 1
ATOM 998 C CA . GLY A 1 125 ? 16.194 -3.597 -19.898 1.00 84.94 125 GLY A CA 1
ATOM 999 C C . GLY A 1 125 ? 16.791 -2.230 -19.540 1.00 84.94 125 GLY A C 1
ATOM 1000 O O . GLY A 1 125 ? 17.862 -2.180 -18.953 1.00 84.94 125 GLY A O 1
ATOM 1001 N N . TRP A 1 126 ? 16.081 -1.130 -19.816 1.00 90.31 126 TRP A N 1
ATOM 1002 C CA . TRP A 1 126 ? 16.528 0.212 -19.428 1.00 90.31 126 TRP A CA 1
ATOM 1003 C C . TRP A 1 126 ? 16.362 0.538 -17.941 1.00 90.31 126 TRP A C 1
ATOM 1005 O O . TRP A 1 126 ? 17.053 1.416 -17.446 1.00 90.31 126 TRP A O 1
ATOM 1015 N N . LEU A 1 127 ? 15.452 -0.141 -17.237 1.00 89.88 127 LEU A N 1
ATOM 1016 C CA . LEU A 1 127 ? 15.302 -0.020 -15.785 1.00 89.88 127 LEU A CA 1
ATOM 1017 C C . LEU A 1 127 ? 16.350 -0.854 -15.044 1.00 89.88 127 LEU A C 1
ATOM 1019 O O . LEU A 1 127 ? 16.770 -0.462 -13.962 1.00 89.88 127 LEU A O 1
ATOM 1023 N N . ASP A 1 128 ? 16.730 -2.000 -15.609 1.00 88.75 128 ASP A N 1
ATOM 1024 C CA . ASP A 1 128 ? 17.708 -2.922 -15.022 1.00 88.75 128 ASP A CA 1
ATOM 1025 C C . ASP A 1 128 ? 19.149 -2.416 -15.196 1.00 88.75 128 ASP A C 1
ATOM 1027 O O . ASP A 1 128 ? 19.921 -2.375 -14.243 1.00 88.75 128 ASP A O 1
ATOM 1031 N N . ASP A 1 129 ? 19.494 -1.962 -16.406 1.00 90.06 129 ASP A N 1
ATOM 1032 C CA . ASP A 1 129 ? 20.810 -1.403 -16.730 1.00 90.06 129 ASP A CA 1
ATOM 1033 C C . ASP A 1 129 ? 20.651 -0.190 -17.675 1.00 90.06 129 ASP A C 1
ATOM 1035 O O . ASP A 1 129 ? 20.703 -0.316 -18.910 1.00 90.06 129 ASP A O 1
ATOM 1039 N N . PRO A 1 130 ? 20.402 1.010 -17.111 1.00 90.00 130 PRO A N 1
ATOM 1040 C CA . PRO A 1 130 ? 20.159 2.223 -17.889 1.00 90.00 130 PRO A CA 1
ATOM 1041 C C . PRO A 1 130 ? 21.328 2.599 -18.806 1.00 90.00 130 PRO A C 1
ATOM 1043 O O . PRO A 1 130 ? 21.104 3.092 -19.915 1.00 90.00 130 PRO A O 1
ATOM 1046 N N . ASP A 1 131 ? 22.563 2.342 -18.375 1.00 90.56 131 ASP A N 1
ATOM 1047 C CA . ASP A 1 131 ? 23.764 2.625 -19.158 1.00 90.56 131 ASP A CA 1
ATOM 1048 C C . ASP A 1 131 ? 23.878 1.662 -20.342 1.00 90.56 131 ASP A C 1
ATOM 1050 O O . ASP A 1 131 ? 23.984 2.092 -21.495 1.00 90.56 131 ASP A O 1
ATOM 1054 N N . ARG A 1 132 ? 23.785 0.350 -20.093 1.00 91.62 132 ARG A N 1
ATOM 1055 C CA . ARG A 1 132 ? 23.904 -0.667 -21.149 1.00 91.62 132 ARG A CA 1
ATOM 1056 C C . ARG A 1 132 ? 22.749 -0.640 -22.140 1.00 91.62 132 ARG A C 1
ATOM 1058 O O . ARG A 1 132 ? 22.940 -0.995 -23.302 1.00 91.62 132 ARG A O 1
ATOM 1065 N N . SER A 1 133 ? 21.559 -0.240 -21.706 1.00 93.19 133 SER A N 1
ATOM 1066 C CA . SER A 1 133 ? 20.394 -0.111 -22.589 1.00 93.19 133 SER A CA 1
ATOM 1067 C C . SER A 1 133 ? 20.502 1.041 -23.596 1.00 93.19 133 SER A C 1
ATOM 1069 O O . SER A 1 133 ? 19.693 1.103 -24.519 1.00 93.19 133 SER A O 1
ATOM 1071 N N . GLY A 1 134 ? 21.468 1.954 -23.421 1.00 91.81 134 GLY A N 1
ATOM 1072 C CA . GLY A 1 134 ? 21.582 3.192 -24.196 1.00 91.81 134 GLY A CA 1
ATOM 1073 C C . GLY A 1 134 ? 20.679 4.323 -23.694 1.00 91.81 134 GLY A C 1
ATOM 1074 O O . GLY A 1 134 ? 20.840 5.462 -24.127 1.00 91.81 134 GLY A O 1
ATOM 1075 N N . TRP A 1 135 ? 19.793 4.051 -22.728 1.00 94.88 135 TRP A N 1
ATOM 1076 C CA . TRP A 1 135 ? 18.842 5.032 -22.206 1.00 94.88 135 TRP A CA 1
ATOM 1077 C C . TRP A 1 135 ? 19.533 6.273 -21.634 1.00 94.88 135 TRP A C 1
ATOM 1079 O O . TRP A 1 135 ? 19.119 7.393 -21.924 1.00 94.88 135 TRP A O 1
ATOM 1089 N N . VAL A 1 136 ? 20.624 6.101 -20.876 1.00 93.75 136 VAL A N 1
ATOM 1090 C CA . VAL A 1 136 ? 21.384 7.232 -20.306 1.00 93.75 136 VAL A CA 1
ATOM 1091 C C . VAL A 1 136 ? 21.987 8.112 -21.401 1.00 93.75 136 VAL A C 1
ATOM 1093 O O . VAL A 1 136 ? 21.997 9.339 -21.276 1.00 93.75 136 VAL A O 1
ATOM 1096 N N . ALA A 1 137 ? 22.480 7.514 -22.487 1.00 93.69 137 ALA A N 1
ATOM 1097 C CA . ALA A 1 137 ? 23.050 8.259 -23.604 1.00 93.69 137 ALA A CA 1
ATOM 1098 C C . ALA A 1 137 ? 21.971 9.069 -24.336 1.00 93.69 137 ALA A C 1
ATOM 1100 O O . ALA A 1 137 ? 22.145 10.273 -24.532 1.00 93.69 137 ALA A O 1
ATOM 1101 N N . ASP A 1 138 ? 20.841 8.435 -24.653 1.00 95.19 138 ASP A N 1
ATOM 1102 C CA . ASP A 1 138 ? 19.709 9.076 -25.328 1.00 95.19 138 ASP A CA 1
ATOM 1103 C C . ASP A 1 138 ? 19.117 10.209 -24.481 1.00 95.19 138 ASP A C 1
ATOM 1105 O O . ASP A 1 138 ? 18.859 11.310 -24.977 1.00 95.19 138 ASP A O 1
ATOM 1109 N N . PHE A 1 139 ? 18.960 9.974 -23.177 1.00 94.88 139 PHE A N 1
ATOM 1110 C CA . PHE A 1 139 ? 18.454 10.972 -22.245 1.00 94.88 139 PHE A CA 1
ATOM 1111 C C . PHE A 1 139 ? 19.391 12.181 -22.140 1.00 94.88 139 PHE A C 1
ATOM 1113 O O . PHE A 1 139 ? 18.943 13.325 -22.227 1.00 94.88 139 PHE A O 1
ATOM 1120 N N . ASN A 1 140 ? 20.702 11.953 -22.027 1.00 95.12 140 ASN A N 1
ATOM 1121 C CA . ASN A 1 140 ? 21.683 13.037 -21.990 1.00 95.12 140 ASN A CA 1
ATOM 1122 C C . ASN A 1 140 ? 21.744 13.814 -23.313 1.00 95.12 140 ASN A C 1
ATOM 1124 O O . ASN A 1 140 ? 21.836 15.041 -23.288 1.00 95.12 140 ASN A O 1
ATOM 1128 N N . ALA A 1 141 ? 21.639 13.138 -24.461 1.00 94.88 141 ALA A N 1
ATOM 1129 C CA . ALA A 1 141 ? 21.572 13.797 -25.764 1.00 94.88 141 ALA A CA 1
ATOM 1130 C C . ALA A 1 141 ? 20.340 14.712 -25.869 1.00 94.88 141 ALA A C 1
ATOM 1132 O O . ALA A 1 141 ? 20.448 15.855 -26.325 1.00 94.88 141 ALA A O 1
ATOM 1133 N N . TYR A 1 142 ? 19.186 14.253 -25.375 1.00 94.44 142 TYR A N 1
ATOM 1134 C CA . TYR A 1 142 ? 17.980 15.072 -25.283 1.00 94.44 142 TYR A CA 1
ATOM 1135 C C . TYR A 1 142 ? 18.184 16.295 -24.375 1.00 94.44 142 TYR A C 1
ATOM 1137 O O . TYR A 1 142 ? 17.874 17.416 -24.782 1.00 94.44 142 TYR A O 1
ATOM 1145 N N . LEU A 1 143 ? 18.775 16.125 -23.188 1.00 95.06 143 LEU A N 1
ATOM 1146 C CA . LEU A 1 143 ? 19.077 17.244 -22.286 1.00 95.06 143 LEU A CA 1
ATOM 1147 C C . LEU A 1 143 ? 20.036 18.271 -22.911 1.00 95.06 143 LEU A C 1
ATOM 1149 O O . LEU A 1 143 ? 19.806 19.478 -22.793 1.00 95.06 143 LEU A O 1
ATOM 1153 N N . SER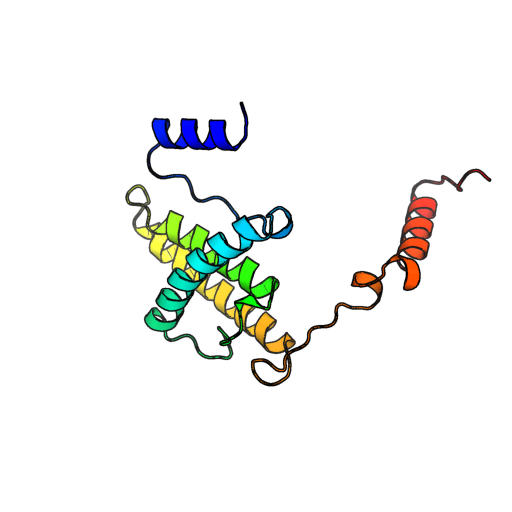 A 1 144 ? 21.076 17.822 -23.616 1.00 92.56 144 SER A N 1
ATOM 1154 C CA . SER A 1 144 ? 21.975 18.707 -24.366 1.00 92.56 144 SER A CA 1
ATOM 1155 C C . SER A 1 144 ? 21.230 19.475 -25.459 1.00 92.56 144 SER A C 1
ATOM 1157 O O . SER A 1 144 ? 21.451 20.676 -25.616 1.00 92.56 144 SER A O 1
ATOM 1159 N N . SER A 1 145 ? 20.283 18.831 -26.154 1.00 93.50 145 SER A N 1
ATOM 1160 C CA . SER A 1 145 ? 19.453 19.504 -27.165 1.00 93.50 145 SER A CA 1
ATOM 1161 C C . SER A 1 145 ? 18.577 20.624 -26.581 1.00 93.50 145 SER A C 1
ATOM 1163 O O . SER A 1 145 ? 18.364 21.637 -27.244 1.00 93.50 145 SER A O 1
ATOM 1165 N N . LEU A 1 146 ? 18.110 20.481 -25.333 1.00 91.88 146 LEU A N 1
ATOM 1166 C CA . LEU A 1 146 ? 17.289 21.487 -24.650 1.00 91.88 146 LEU A CA 1
ATOM 1167 C C . LEU A 1 146 ? 18.107 22.639 -24.058 1.00 91.88 146 LEU A C 1
ATOM 1169 O O . LEU A 1 146 ? 17.626 23.767 -23.985 1.00 91.88 146 LEU A O 1
ATOM 1173 N N . THR A 1 147 ? 19.317 22.351 -23.583 1.00 89.62 147 THR A N 1
ATOM 1174 C CA . THR A 1 147 ? 20.139 23.318 -22.838 1.00 89.62 147 THR A CA 1
ATOM 1175 C C . THR A 1 147 ? 21.129 24.082 -23.714 1.00 89.62 147 THR A C 1
ATOM 1177 O O . THR A 1 147 ? 21.700 25.069 -23.256 1.00 89.62 147 THR A O 1
ATOM 1180 N N . GLY A 1 148 ? 21.357 23.647 -24.959 1.00 75.06 148 GLY A N 1
ATOM 1181 C CA . GLY A 1 148 ? 22.357 24.242 -25.855 1.00 75.06 148 GLY A CA 1
ATOM 1182 C C . GLY A 1 148 ? 23.805 24.036 -25.389 1.00 75.06 148 GLY A C 1
ATOM 1183 O O . GLY A 1 148 ? 24.734 24.528 -26.027 1.00 75.06 148 GLY A O 1
ATOM 1184 N N . LEU A 1 149 ? 24.010 23.300 -24.292 1.00 64.44 149 LEU A N 1
ATOM 1185 C CA . LEU A 1 149 ? 25.318 22.893 -23.805 1.00 64.44 149 LEU A CA 1
ATOM 1186 C C . LEU A 1 149 ? 25.736 21.634 -24.570 1.00 64.44 149 LEU A C 1
ATOM 1188 O O . LEU A 1 149 ? 25.432 20.504 -24.177 1.00 64.44 149 LEU A O 1
ATOM 1192 N N . ASN A 1 150 ? 26.452 21.840 -25.677 1.00 57.19 150 ASN A N 1
ATOM 1193 C CA . ASN A 1 150 ? 27.358 20.813 -26.174 1.00 57.19 150 ASN A CA 1
ATOM 1194 C C . ASN A 1 150 ? 28.393 20.561 -25.074 1.00 57.19 150 ASN A C 1
ATOM 1196 O O . ASN A 1 150 ? 28.987 21.504 -24.547 1.00 57.19 150 ASN A O 1
ATOM 1200 N N . ARG A 1 151 ? 28.552 19.293 -24.688 1.00 56.09 151 ARG A N 1
ATOM 1201 C CA . ARG A 1 151 ? 29.574 18.850 -23.735 1.00 56.09 151 ARG A CA 1
ATOM 1202 C C . ARG A 1 151 ? 30.924 19.466 -24.154 1.00 56.09 151 ARG A C 1
ATOM 1204 O O . ARG A 1 151 ? 31.244 19.346 -25.334 1.00 56.09 151 ARG A O 1
ATOM 1211 N N . PRO A 1 152 ? 31.677 20.142 -23.266 1.00 45.97 152 PRO A N 1
ATOM 1212 C CA . PRO A 1 152 ? 33.031 20.546 -23.612 1.00 45.97 152 PRO A CA 1
ATOM 1213 C C . PRO A 1 152 ? 33.886 19.290 -23.814 1.00 45.97 152 PRO A C 1
ATOM 1215 O O . PRO A 1 152 ? 33.705 18.304 -23.091 1.00 45.97 152 PRO A O 1
ATOM 1218 N N . ASP A 1 153 ? 34.728 19.370 -24.841 1.00 49.59 153 ASP A N 1
ATOM 1219 C CA . ASP A 1 153 ? 35.612 18.331 -25.384 1.00 49.59 153 ASP A CA 1
ATOM 1220 C C . ASP A 1 153 ? 36.492 17.620 -24.339 1.00 49.59 153 ASP A C 1
ATOM 1222 O O . ASP A 1 153 ? 36.934 18.278 -23.364 1.00 49.59 153 ASP A O 1
#

Radius of gyration: 20.74 Å; Cα contacts (8 Å, |Δi|>4): 93; chains: 1; bounding box: 53×44×51 Å

pLDDT: mean 88.64, std 12.86, range [45.97, 98.75]